Protein AF-A0A0A6ZSE2-F1 (afdb_monomer_lite)

Foldseek 3Di:
DDADPVRFDWDADPPPRDIDTPDDPALLRDPPLLVVLVVCVVVVHDLVRSCVVSVHDSVSSVVSVVVVVVVD

Organism: NCBI:txid754093

Structure (mmCIF, N/CA/C/O backbone):
data_AF-A0A0A6ZSE2-F1
#
_entry.id   AF-A0A0A6ZSE2-F1
#
loop_
_atom_site.group_PDB
_atom_site.id
_atom_site.type_symbol
_atom_site.label_atom_id
_atom_site.label_alt_id
_atom_site.label_comp_id
_atom_site.label_asym_id
_atom_site.label_entity_id
_atom_site.label_seq_id
_atom_site.pdbx_PDB_ins_code
_atom_site.Cartn_x
_atom_site.Cartn_y
_atom_site.Cartn_z
_atom_site.occupancy
_atom_site.B_iso_or_equiv
_atom_site.auth_seq_id
_atom_site.auth_comp_id
_atom_site.auth_asym_id
_atom_site.auth_atom_id
_atom_site.pdbx_PDB_model_num
ATOM 1 N N . MET A 1 1 ? 5.810 4.696 -24.808 1.00 60.53 1 MET A N 1
ATOM 2 C CA . MET A 1 1 ? 6.367 3.974 -23.644 1.00 60.53 1 MET A CA 1
ATOM 3 C C . MET A 1 1 ? 7.465 4.839 -23.055 1.00 60.53 1 MET A C 1
ATOM 5 O O . MET A 1 1 ? 8.370 5.197 -23.794 1.00 60.53 1 MET A O 1
ATOM 9 N N . VAL A 1 2 ? 7.346 5.264 -21.795 1.00 73.88 2 VAL A N 1
ATOM 10 C CA . VAL A 1 2 ? 8.371 6.104 -21.142 1.00 73.88 2 VAL A CA 1
ATOM 11 C C . VAL A 1 2 ? 9.073 5.258 -20.090 1.00 73.88 2 VAL A C 1
ATOM 13 O O . VAL A 1 2 ? 8.411 4.735 -19.193 1.00 73.88 2 VAL A O 1
ATOM 16 N N . LYS A 1 3 ? 10.396 5.122 -20.191 1.00 73.69 3 LYS A N 1
ATOM 17 C CA . LYS A 1 3 ? 11.204 4.417 -19.192 1.00 73.69 3 LYS A CA 1
ATOM 18 C C . LYS A 1 3 ? 11.559 5.354 -18.042 1.00 73.69 3 LYS A C 1
ATOM 20 O O . LYS A 1 3 ? 11.947 6.499 -18.249 1.00 73.69 3 LYS A O 1
ATOM 25 N N . ASN A 1 4 ? 11.410 4.874 -16.812 1.00 73.12 4 ASN A N 1
ATOM 26 C CA . ASN A 1 4 ? 11.940 5.551 -15.629 1.00 73.12 4 ASN A CA 1
ATOM 27 C C . ASN A 1 4 ? 13.483 5.442 -15.612 1.00 73.12 4 ASN A C 1
ATOM 29 O O . ASN A 1 4 ? 13.996 4.479 -16.177 1.00 73.12 4 ASN A O 1
ATOM 33 N N . PRO A 1 5 ? 14.239 6.291 -14.884 1.00 76.88 5 PRO A N 1
ATOM 34 C CA . PRO A 1 5 ? 15.696 6.137 -14.755 1.00 76.88 5 PRO A CA 1
ATOM 35 C C . PRO A 1 5 ? 16.148 4.767 -14.221 1.00 76.88 5 PRO A C 1
ATOM 37 O O . PRO A 1 5 ? 17.271 4.348 -14.451 1.00 76.88 5 PRO A O 1
ATOM 40 N N . LYS A 1 6 ? 15.251 4.036 -13.542 1.00 76.81 6 LYS A N 1
ATOM 41 C CA . LYS A 1 6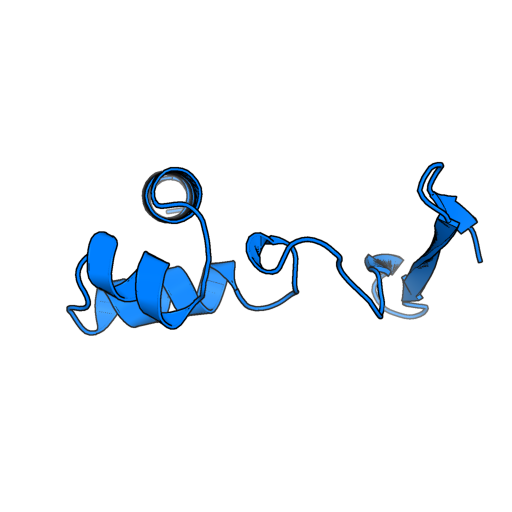 ? 15.456 2.644 -13.102 1.00 76.81 6 LYS A CA 1
ATOM 42 C C . LYS A 1 6 ? 15.140 1.582 -14.175 1.00 76.81 6 LYS A C 1
ATOM 44 O O . LYS A 1 6 ? 14.976 0.420 -13.837 1.00 76.81 6 LYS A O 1
ATOM 49 N N . GLY A 1 7 ? 14.937 1.969 -15.434 1.00 80.56 7 GLY A N 1
ATOM 50 C CA . GLY A 1 7 ? 14.662 1.061 -16.555 1.00 80.56 7 GLY A CA 1
ATOM 51 C C . GLY A 1 7 ? 13.228 0.525 -16.666 1.00 80.56 7 GLY A C 1
ATOM 52 O O . GLY A 1 7 ? 12.909 -0.105 -17.666 1.00 80.56 7 GLY A O 1
ATOM 53 N N . HIS A 1 8 ? 12.349 0.789 -15.692 1.00 82.69 8 HIS A N 1
ATOM 54 C CA . HIS A 1 8 ? 10.959 0.316 -15.728 1.00 82.69 8 HIS A CA 1
ATOM 55 C C . HIS A 1 8 ? 10.098 1.069 -16.745 1.00 82.69 8 HIS A C 1
ATOM 57 O O . HIS A 1 8 ? 10.064 2.307 -16.736 1.00 82.69 8 HIS A O 1
ATOM 63 N N . ASP A 1 9 ? 9.335 0.318 -17.538 1.00 86.19 9 ASP A N 1
ATOM 64 C CA . ASP A 1 9 ? 8.358 0.858 -18.477 1.00 86.19 9 ASP A CA 1
ATOM 65 C C . ASP A 1 9 ? 7.126 1.415 -17.757 1.00 86.19 9 ASP A C 1
ATOM 67 O O . ASP A 1 9 ? 6.548 0.793 -16.858 1.00 86.19 9 ASP A O 1
ATOM 71 N N . ARG A 1 10 ? 6.713 2.613 -18.176 1.00 87.81 10 ARG A N 1
ATOM 72 C CA . ARG A 1 10 ? 5.450 3.234 -17.783 1.00 87.81 10 ARG A CA 1
ATOM 73 C C . ARG A 1 10 ? 4.476 3.213 -18.953 1.00 87.81 10 ARG A C 1
ATOM 75 O O . ARG A 1 10 ? 4.797 3.645 -20.067 1.00 87.81 10 ARG A O 1
ATOM 82 N N . PHE A 1 11 ? 3.268 2.767 -18.653 1.00 88.88 11 PHE A N 1
ATOM 83 C CA . PHE A 1 11 ? 2.147 2.649 -19.569 1.00 88.88 11 PHE A CA 1
ATOM 84 C C . PHE A 1 11 ? 1.107 3.698 -19.214 1.00 88.88 11 PHE A C 1
ATOM 86 O O . PHE A 1 11 ? 0.922 4.015 -18.042 1.00 88.88 11 PHE A O 1
ATOM 93 N N . ARG A 1 12 ? 0.435 4.249 -20.223 1.00 91.12 12 ARG A N 1
ATOM 94 C CA . ARG A 1 12 ? -0.685 5.173 -20.044 1.00 91.12 12 ARG A CA 1
ATOM 95 C C . ARG A 1 12 ? -1.937 4.501 -20.583 1.00 91.12 12 ARG A C 1
ATOM 97 O O . ARG A 1 12 ? -1.940 4.080 -21.736 1.00 91.12 12 ARG A O 1
ATOM 104 N N . CYS A 1 13 ? -2.977 4.404 -19.764 1.00 90.31 13 CYS A N 1
ATOM 105 C CA . CYS A 1 13 ? -4.271 3.909 -20.216 1.00 90.31 13 CYS A CA 1
ATOM 106 C C . CYS A 1 13 ? -4.861 4.867 -21.263 1.00 90.31 13 CYS A C 1
ATOM 108 O O . CYS A 1 13 ? -4.779 6.090 -21.105 1.00 90.31 13 CYS A O 1
ATOM 110 N N . ARG A 1 14 ? -5.444 4.317 -22.334 1.00 93.50 14 ARG A N 1
ATOM 111 C CA . ARG A 1 14 ? -6.060 5.116 -23.399 1.00 93.50 14 ARG A CA 1
ATOM 112 C C . ARG A 1 14 ? -7.349 5.786 -22.926 1.00 93.50 14 ARG A C 1
ATOM 114 O O . ARG A 1 14 ? -7.533 6.954 -23.238 1.00 93.50 14 ARG A O 1
ATOM 121 N N . ASP A 1 15 ? -8.143 5.086 -22.121 1.00 94.75 15 ASP A N 1
ATOM 122 C CA . ASP A 1 15 ? -9.490 5.525 -21.740 1.00 94.75 15 ASP A CA 1
ATOM 123 C C . ASP A 1 15 ? -9.476 6.452 -20.521 1.00 94.75 15 ASP A C 1
ATOM 125 O O . ASP A 1 15 ? -10.095 7.508 -20.528 1.00 94.75 15 ASP A O 1
ATOM 129 N N . CYS A 1 16 ? -8.725 6.096 -19.472 1.00 91.25 16 CYS A N 1
ATOM 130 C CA . CYS A 1 16 ? -8.690 6.877 -18.228 1.00 91.25 16 CYS A CA 1
ATOM 131 C C . CYS A 1 16 ? -7.445 7.759 -18.081 1.00 91.25 16 CYS A C 1
ATOM 133 O O . CYS A 1 16 ? -7.281 8.432 -17.064 1.00 91.25 16 CYS A O 1
ATOM 135 N N . HIS A 1 17 ? -6.530 7.724 -19.056 1.00 89.62 17 HIS A N 1
ATOM 136 C CA . HIS A 1 17 ? -5.322 8.553 -19.103 1.00 89.62 17 HIS A CA 1
ATOM 137 C C . HIS A 1 17 ? -4.346 8.421 -17.916 1.00 89.62 17 HIS A C 1
ATOM 139 O O . HIS A 1 17 ? -3.340 9.139 -17.870 1.00 89.62 17 HIS A O 1
ATOM 145 N N . ARG A 1 18 ? -4.582 7.478 -16.994 1.00 89.62 18 ARG A N 1
ATOM 146 C CA . ARG A 1 18 ? -3.706 7.182 -15.851 1.00 89.62 18 ARG A CA 1
ATOM 147 C C . ARG 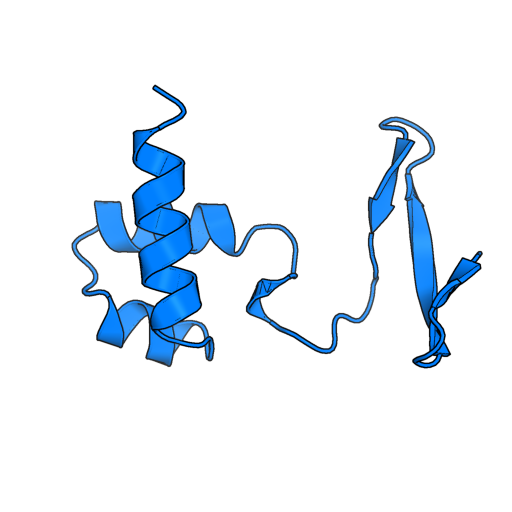A 1 18 ? -2.440 6.461 -16.295 1.00 89.62 18 ARG A C 1
ATOM 149 O O . ARG A 1 18 ? -2.464 5.646 -17.218 1.00 89.62 18 ARG A O 1
ATOM 156 N N . VAL A 1 19 ? -1.340 6.745 -15.601 1.00 89.31 19 VAL A N 1
ATOM 157 C CA . VAL A 1 19 ? -0.034 6.123 -15.837 1.00 89.31 19 VAL A CA 1
ATOM 158 C C . VAL A 1 19 ? 0.236 5.053 -14.783 1.00 89.31 19 VAL A C 1
ATOM 160 O O . VAL A 1 19 ? 0.073 5.306 -13.591 1.00 89.31 19 VAL A O 1
ATOM 163 N N . PHE A 1 20 ? 0.684 3.878 -15.213 1.00 88.25 20 PHE A N 1
ATOM 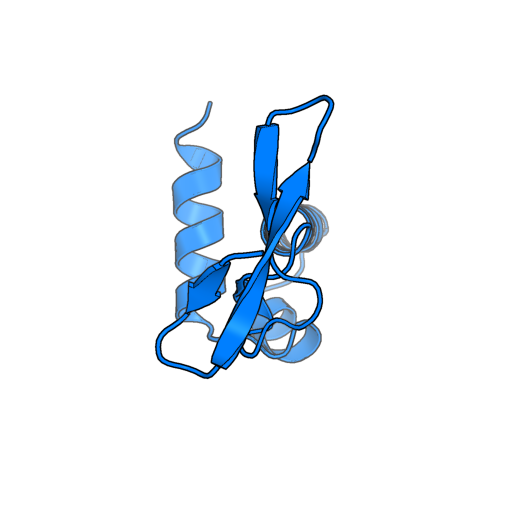164 C CA . PHE A 1 20 ? 0.992 2.739 -14.350 1.00 88.25 20 PHE A CA 1
ATOM 165 C C . PHE A 1 20 ? 2.232 1.982 -14.842 1.00 88.25 20 PHE A C 1
ATOM 167 O O . PHE A 1 20 ? 2.752 2.241 -15.928 1.00 88.25 20 PHE A O 1
ATOM 174 N N . GLN A 1 21 ? 2.738 1.069 -14.017 1.00 88.88 21 GLN A N 1
ATOM 175 C CA . GLN A 1 21 ? 3.815 0.139 -14.371 1.00 88.88 21 GLN A CA 1
ATOM 176 C C . GLN A 1 21 ? 3.243 -1.281 -14.378 1.00 88.88 21 GLN A C 1
ATOM 178 O O . GLN A 1 21 ? 2.368 -1.585 -13.575 1.00 88.88 21 GLN A O 1
ATOM 183 N N . LEU A 1 22 ? 3.724 -2.159 -15.261 1.00 85.69 22 LEU A N 1
ATOM 184 C CA . LEU A 1 22 ? 3.348 -3.581 -15.204 1.00 85.69 22 LEU A CA 1
ATOM 185 C C . LEU A 1 22 ? 4.139 -4.315 -14.116 1.00 85.69 22 LEU A C 1
ATOM 187 O O . LEU A 1 22 ? 3.601 -5.134 -13.380 1.00 85.69 22 LEU A O 1
ATOM 191 N N . THR A 1 23 ? 5.415 -3.964 -13.967 1.00 86.31 23 THR A N 1
ATOM 192 C CA . THR A 1 23 ? 6.328 -4.551 -12.985 1.00 86.31 23 THR A CA 1
ATOM 193 C C . THR A 1 23 ? 6.757 -3.483 -11.982 1.00 86.31 23 THR A C 1
ATOM 195 O O . THR A 1 23 ? 7.658 -2.688 -12.260 1.00 86.31 23 THR A O 1
ATOM 198 N N . TYR A 1 24 ? 6.115 -3.440 -10.818 1.00 86.88 24 TYR A N 1
ATOM 199 C CA . TYR A 1 24 ? 6.534 -2.564 -9.725 1.00 86.88 24 TYR A CA 1
ATOM 200 C C . TYR A 1 24 ? 7.647 -3.225 -8.909 1.00 86.88 24 TYR A C 1
ATOM 202 O O . TYR A 1 24 ? 7.478 -4.343 -8.437 1.00 86.88 24 TYR A O 1
ATOM 210 N N . THR A 1 25 ? 8.745 -2.507 -8.660 1.00 87.19 25 THR A N 1
ATOM 211 C CA . THR A 1 25 ? 9.790 -2.949 -7.712 1.00 87.19 25 THR A CA 1
ATOM 212 C C . THR A 1 25 ? 9.297 -2.945 -6.263 1.00 87.19 25 THR A C 1
ATOM 214 O O . THR A 1 25 ? 9.778 -3.704 -5.433 1.00 87.19 25 THR A O 1
ATOM 217 N N . TYR A 1 26 ? 8.374 -2.034 -5.941 1.00 88.06 26 TYR A N 1
ATOM 218 C CA . TYR A 1 26 ? 7.869 -1.830 -4.587 1.00 88.06 26 TYR A CA 1
ATOM 219 C C . TYR A 1 26 ? 6.413 -2.279 -4.512 1.00 88.06 26 TYR A C 1
ATOM 221 O O . TYR A 1 26 ? 5.547 -1.625 -5.096 1.00 88.06 26 TYR A O 1
ATOM 229 N N . GLU A 1 27 ? 6.152 -3.339 -3.746 1.00 89.31 27 GLU A N 1
ATOM 230 C CA . GLU A 1 27 ? 4.815 -3.917 -3.538 1.00 89.31 27 GLU A CA 1
ATOM 231 C C . GLU A 1 27 ? 3.787 -2.856 -3.134 1.00 89.31 27 GLU A C 1
ATOM 233 O O . GLU A 1 27 ? 2.749 -2.726 -3.765 1.00 89.31 27 GLU A O 1
ATOM 238 N N . ALA A 1 28 ? 4.147 -1.972 -2.199 1.00 90.69 28 ALA A N 1
ATOM 239 C CA . ALA A 1 28 ? 3.316 -0.861 -1.729 1.00 90.69 28 ALA A CA 1
ATOM 240 C C . ALA A 1 28 ? 2.789 0.101 -2.815 1.00 90.69 28 ALA A C 1
ATOM 242 O O . ALA A 1 28 ? 1.898 0.905 -2.537 1.00 90.69 28 ALA A O 1
ATOM 243 N N . ARG A 1 29 ? 3.381 0.102 -4.016 1.00 89.19 29 ARG A N 1
ATOM 244 C CA . ARG A 1 29 ? 2.982 0.974 -5.133 1.00 89.19 29 ARG A CA 1
ATOM 245 C C . ARG A 1 29 ? 2.099 0.275 -6.160 1.00 89.19 29 ARG A C 1
ATOM 247 O O . ARG A 1 29 ? 1.638 0.951 -7.081 1.00 89.19 29 ARG A O 1
ATOM 254 N N . LYS A 1 30 ? 1.888 -1.037 -6.028 1.00 90.69 30 LYS A N 1
ATOM 255 C CA . LYS A 1 30 ? 0.967 -1.760 -6.898 1.00 90.69 30 LYS A CA 1
ATOM 256 C C . LYS A 1 30 ? -0.454 -1.213 -6.715 1.00 90.69 30 LYS A C 1
ATOM 258 O O . LYS A 1 30 ? -0.821 -0.817 -5.603 1.00 90.69 30 LYS A O 1
ATOM 263 N N . PRO A 1 31 ? -1.245 -1.161 -7.797 1.00 90.00 31 PRO A N 1
ATOM 264 C CA . PRO A 1 31 ? -2.654 -0.797 -7.697 1.00 90.00 31 PRO A CA 1
ATOM 265 C C . PRO A 1 31 ? -3.382 -1.769 -6.756 1.00 90.00 31 PRO A C 1
ATOM 267 O O . PRO A 1 31 ? -3.054 -2.953 -6.731 1.00 90.00 31 PRO A O 1
ATOM 270 N N . GLY A 1 32 ? -4.339 -1.275 -5.969 1.00 91.50 32 GLY A N 1
ATOM 271 C CA . GLY A 1 32 ? -5.140 -2.095 -5.051 1.00 91.50 32 GLY A CA 1
ATOM 272 C C . GLY A 1 32 ? -4.542 -2.289 -3.652 1.00 91.50 32 GLY A C 1
ATOM 273 O O . GLY A 1 32 ? -5.258 -2.659 -2.728 1.00 91.50 32 GLY A O 1
ATOM 274 N N . ILE A 1 33 ? -3.244 -2.029 -3.443 1.00 94.69 33 ILE A N 1
ATOM 275 C CA . ILE A 1 33 ? -2.611 -2.277 -2.134 1.00 94.69 33 ILE A CA 1
ATOM 276 C C . ILE A 1 33 ? -3.115 -1.319 -1.053 1.00 94.69 33 ILE A C 1
ATOM 278 O O . ILE A 1 33 ? -3.189 -1.698 0.112 1.00 94.69 33 ILE A O 1
ATOM 282 N N . LYS A 1 34 ? -3.469 -0.077 -1.402 1.00 93.56 34 LYS A N 1
ATOM 283 C CA . LYS A 1 34 ? -3.985 0.878 -0.410 1.00 93.56 34 LYS A CA 1
ATOM 284 C C . LYS A 1 34 ? -5.374 0.478 0.068 1.00 93.56 34 LYS A C 1
ATOM 286 O O . LYS A 1 34 ? -5.631 0.517 1.267 1.00 93.56 34 LYS A O 1
ATOM 291 N N . GLU A 1 35 ? -6.213 0.076 -0.874 1.00 94.75 35 GLU A N 1
ATOM 292 C CA . GLU A 1 35 ? -7.576 -0.393 -0.661 1.00 94.75 35 GLU A CA 1
ATOM 293 C C . GLU A 1 35 ? -7.566 -1.681 0.176 1.00 94.75 35 GLU A C 1
ATOM 295 O O . GLU A 1 35 ? -8.287 -1.793 1.167 1.00 94.75 35 GLU A O 1
ATOM 300 N N . LEU A 1 36 ? -6.642 -2.597 -0.127 1.00 96.06 36 LEU A N 1
ATOM 301 C CA . LEU A 1 36 ? -6.454 -3.821 0.647 1.00 96.06 36 LEU A CA 1
ATOM 302 C C . LEU A 1 36 ? -5.968 -3.543 2.080 1.00 96.06 36 LEU A C 1
ATOM 304 O O . LEU A 1 36 ? -6.425 -4.187 3.018 1.00 96.06 36 LEU A O 1
ATOM 308 N N . ILE A 1 37 ? -5.082 -2.558 2.292 1.00 96.06 37 ILE A N 1
ATOM 309 C CA . ILE A 1 37 ? -4.680 -2.140 3.650 1.00 96.06 37 ILE A CA 1
ATOM 310 C C . ILE A 1 37 ? -5.898 -1.665 4.453 1.00 96.06 37 ILE A C 1
ATOM 312 O O . ILE A 1 37 ? -6.028 -2.025 5.625 1.00 96.06 37 ILE A O 1
ATOM 316 N N . THR A 1 38 ? -6.764 -0.847 3.847 1.00 94.94 38 THR A N 1
ATOM 317 C CA . THR A 1 38 ? -7.965 -0.333 4.519 1.00 94.94 38 THR A CA 1
ATOM 318 C C . THR A 1 38 ? -8.976 -1.435 4.807 1.00 94.94 38 THR A C 1
ATOM 320 O O . THR A 1 38 ? -9.512 -1.475 5.909 1.00 94.94 38 THR A O 1
ATOM 323 N N . GLU A 1 39 ? -9.176 -2.365 3.874 1.00 95.81 39 GLU A N 1
ATOM 324 C CA . GLU A 1 39 ? -10.065 -3.516 4.048 1.00 95.81 39 GLU A CA 1
ATOM 325 C C . GLU A 1 39 ? -9.570 -4.446 5.161 1.00 95.81 39 GLU A C 1
ATOM 327 O O . GLU A 1 39 ? -10.330 -4.813 6.053 1.00 95.81 39 GLU A O 1
ATOM 332 N N . MET A 1 40 ? -8.274 -4.771 5.175 1.00 97.00 40 MET A N 1
ATOM 333 C CA . MET A 1 40 ? -7.68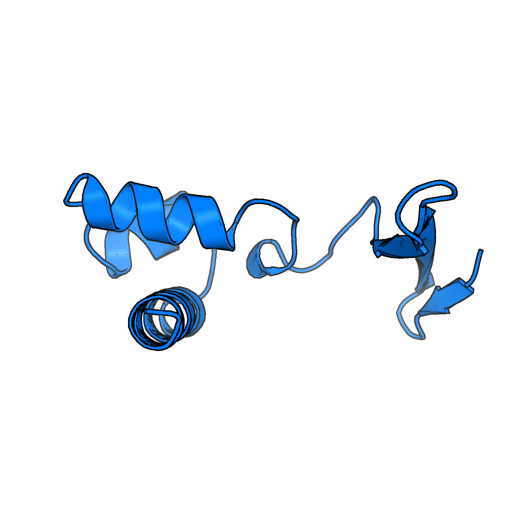6 -5.583 6.240 1.00 97.00 40 MET A CA 1
ATOM 334 C C . MET A 1 40 ? -7.867 -4.924 7.611 1.00 97.00 40 MET A C 1
ATOM 336 O O . MET A 1 40 ? -8.242 -5.600 8.566 1.00 97.00 40 MET A O 1
ATOM 340 N N . ALA A 1 41 ? -7.638 -3.612 7.712 1.00 93.88 41 ALA A N 1
ATOM 341 C CA . ALA A 1 41 ? -7.850 -2.883 8.960 1.00 93.88 41 ALA A CA 1
ATOM 342 C C . ALA A 1 41 ? -9.332 -2.850 9.374 1.00 93.88 41 ALA A C 1
ATOM 344 O O . ALA A 1 41 ? -9.627 -2.994 10.559 1.00 93.88 41 ALA A O 1
ATOM 345 N N . PHE A 1 42 ? -10.255 -2.705 8.417 1.00 93.19 42 PHE A N 1
ATOM 346 C CA . PHE A 1 42 ? -11.699 -2.777 8.663 1.00 93.19 42 PHE A CA 1
ATOM 347 C C . PHE A 1 42 ? -12.119 -4.160 9.184 1.00 93.19 42 PHE A C 1
ATOM 349 O O . PHE A 1 42 ? -12.905 -4.257 10.121 1.00 93.19 42 PHE A O 1
ATOM 356 N N . ASN A 1 43 ? -11.504 -5.222 8.661 1.00 96.06 43 ASN A N 1
ATOM 357 C CA . ASN A 1 43 ? -11.704 -6.605 9.100 1.00 96.06 43 ASN A CA 1
ATOM 358 C C . ASN A 1 43 ? -10.943 -6.960 10.398 1.00 96.06 43 ASN A C 1
ATOM 360 O O . ASN A 1 43 ? -10.817 -8.134 10.743 1.00 96.06 43 ASN A O 1
ATOM 364 N N . GLY A 1 44 ? -10.413 -5.969 11.122 1.00 94.62 44 GLY A N 1
ATOM 365 C CA . GLY A 1 44 ? -9.765 -6.155 12.422 1.00 94.62 44 GLY A CA 1
ATOM 366 C C . GLY A 1 44 ? -8.293 -6.580 12.372 1.00 94.62 44 GLY A C 1
ATOM 367 O O . GLY A 1 44 ? -7.709 -6.858 13.422 1.00 94.62 44 GLY A O 1
ATOM 368 N N . ALA A 1 45 ? -7.655 -6.611 11.197 1.00 96.75 45 ALA A N 1
ATOM 369 C CA . ALA A 1 45 ? -6.231 -6.917 11.103 1.00 96.75 45 ALA A CA 1
ATOM 370 C C . ALA A 1 45 ? -5.379 -5.788 11.707 1.00 96.75 45 ALA A C 1
ATOM 372 O O . ALA A 1 45 ? -5.548 -4.600 11.414 1.00 96.75 45 ALA A O 1
ATOM 373 N N . GLY A 1 46 ? -4.408 -6.162 12.541 1.00 96.44 46 GLY A N 1
ATOM 374 C CA . GLY A 1 46 ? -3.485 -5.210 13.150 1.00 96.44 46 GLY A CA 1
ATOM 375 C C . GLY A 1 46 ? -2.434 -4.690 12.164 1.00 96.44 46 GLY A C 1
ATOM 376 O O . GLY A 1 46 ? -1.978 -5.403 11.277 1.00 96.44 46 GLY A O 1
ATOM 377 N N . VAL A 1 47 ? -1.934 -3.469 12.390 1.00 97.12 47 VAL A N 1
ATOM 378 C CA . VAL A 1 47 ? -0.927 -2.803 11.531 1.00 97.12 47 VAL A CA 1
ATOM 379 C C . VAL A 1 47 ? 0.288 -3.687 11.211 1.00 97.12 47 VAL A C 1
ATOM 381 O O . VAL A 1 47 ? 0.768 -3.710 10.077 1.00 97.12 47 VAL A O 1
ATOM 384 N N . ARG A 1 48 ? 0.817 -4.400 12.216 1.00 97.31 48 ARG A N 1
ATOM 385 C CA . ARG A 1 48 ? 1.987 -5.280 12.049 1.00 97.31 48 ARG A CA 1
ATOM 386 C C . ARG A 1 48 ? 1.658 -6.530 11.238 1.00 97.31 48 ARG A C 1
ATOM 388 O O . ARG A 1 48 ? 2.525 -7.014 10.515 1.00 97.31 48 ARG A O 1
ATOM 395 N N . ASP A 1 49 ? 0.439 -7.037 11.376 1.00 97.50 49 ASP A N 1
ATOM 396 C CA . ASP A 1 49 ? -0.028 -8.208 10.646 1.00 97.50 49 ASP A CA 1
ATOM 397 C C . ASP A 1 49 ? -0.209 -7.877 9.163 1.00 97.50 49 ASP A C 1
ATOM 399 O O . ASP A 1 49 ? 0.439 -8.484 8.314 1.00 97.50 49 ASP A O 1
ATOM 403 N N . THR A 1 50 ? -0.923 -6.790 8.855 1.00 97.06 50 THR A N 1
ATOM 404 C CA . THR A 1 50 ? -1.065 -6.257 7.491 1.00 97.06 50 THR A CA 1
ATOM 405 C C . THR A 1 50 ? 0.289 -6.021 6.819 1.00 97.06 50 THR A C 1
ATOM 407 O O . THR A 1 50 ? 0.491 -6.403 5.667 1.00 97.06 50 THR A O 1
ATOM 410 N N . ALA A 1 51 ? 1.251 -5.428 7.536 1.00 97.25 51 ALA A N 1
ATOM 411 C CA . ALA A 1 51 ? 2.594 -5.192 7.007 1.00 97.25 51 ALA A CA 1
ATOM 412 C C . ALA A 1 51 ? 3.315 -6.501 6.635 1.00 97.25 51 ALA A C 1
ATOM 414 O O . ALA A 1 51 ? 3.956 -6.57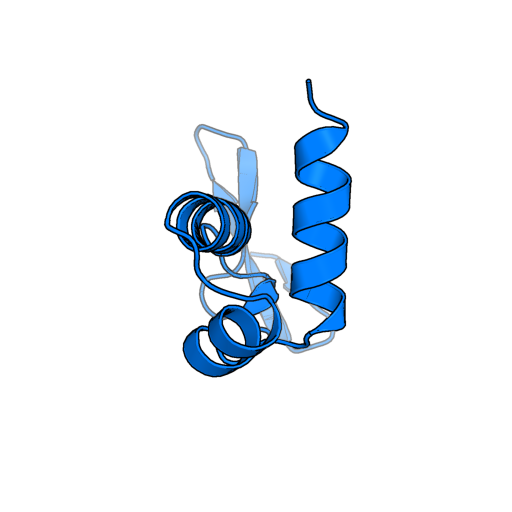2 5.584 1.00 97.25 51 ALA A O 1
ATOM 415 N N . ARG A 1 52 ? 3.188 -7.541 7.471 1.00 97.12 52 ARG A N 1
ATOM 416 C CA . ARG A 1 52 ? 3.788 -8.860 7.229 1.00 97.12 52 ARG A CA 1
ATOM 417 C C . ARG A 1 52 ? 3.114 -9.574 6.058 1.00 97.12 52 ARG A C 1
ATOM 419 O O . ARG A 1 52 ? 3.816 -10.037 5.161 1.00 97.12 52 ARG A O 1
ATOM 426 N N . THR A 1 53 ? 1.785 -9.612 6.046 1.00 96.38 53 THR A N 1
ATOM 427 C CA . THR A 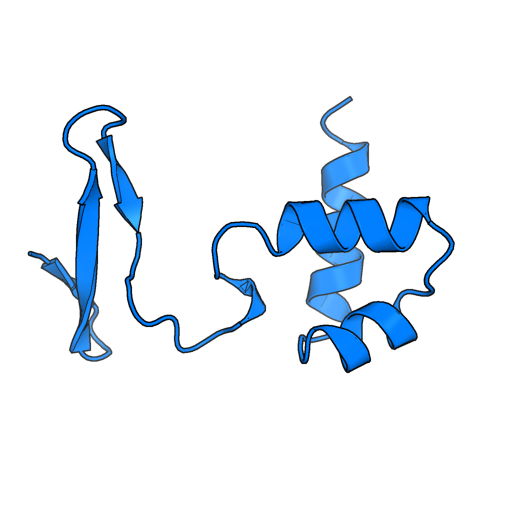1 53 ? 0.978 -10.278 5.013 1.00 96.38 53 THR A CA 1
ATOM 428 C C . THR A 1 53 ? 1.217 -9.666 3.635 1.00 96.38 53 THR A C 1
ATOM 430 O O . THR A 1 53 ? 1.451 -10.389 2.669 1.00 96.38 53 THR A O 1
ATOM 433 N N . LEU A 1 54 ? 1.258 -8.333 3.546 1.00 95.12 54 LEU A N 1
ATOM 434 C CA . LEU A 1 54 ? 1.474 -7.618 2.284 1.00 95.12 54 LEU A CA 1
ATOM 435 C C . LEU A 1 54 ? 2.955 -7.411 1.936 1.00 95.12 54 LEU A C 1
ATOM 437 O O . LEU A 1 54 ? 3.259 -6.871 0.874 1.00 95.12 54 LEU A O 1
ATOM 441 N N . LYS A 1 55 ? 3.885 -7.824 2.808 1.00 95.38 55 LYS A N 1
ATOM 442 C CA . LYS A 1 55 ? 5.339 -7.633 2.646 1.00 95.38 55 LYS A CA 1
ATOM 443 C C . LYS A 1 55 ? 5.721 -6.168 2.381 1.00 95.38 55 LYS A C 1
ATOM 445 O O . LYS A 1 55 ? 6.565 -5.863 1.538 1.00 95.38 55 LYS A O 1
ATOM 450 N N . ILE A 1 56 ? 5.098 -5.247 3.117 1.00 95.81 56 ILE A N 1
ATOM 451 C CA . ILE A 1 56 ? 5.337 -3.799 3.023 1.00 95.81 56 ILE A CA 1
ATOM 452 C C . ILE A 1 56 ? 5.815 -3.226 4.357 1.00 95.81 56 ILE A C 1
ATOM 454 O O . ILE A 1 56 ? 5.649 -3.819 5.419 1.00 95.81 56 ILE A O 1
ATOM 458 N N . GLY A 1 57 ? 6.406 -2.032 4.317 1.00 96.12 57 GLY A N 1
ATOM 459 C CA . GLY A 1 57 ? 6.849 -1.351 5.531 1.00 96.12 57 GLY A CA 1
ATOM 460 C C . GLY A 1 57 ? 5.680 -0.939 6.431 1.00 96.12 57 GLY A C 1
ATOM 461 O O . GLY A 1 57 ? 4.678 -0.403 5.958 1.00 96.12 57 GLY A O 1
ATOM 462 N N . ILE A 1 58 ? 5.846 -1.088 7.748 1.00 96.44 58 ILE A N 1
ATOM 463 C CA . ILE A 1 58 ? 4.856 -0.667 8.761 1.00 96.44 58 ILE A CA 1
ATOM 464 C C . ILE A 1 58 ? 4.468 0.811 8.593 1.00 96.44 58 ILE A C 1
ATOM 466 O O . ILE A 1 58 ? 3.294 1.167 8.661 1.00 96.44 58 ILE A O 1
ATOM 470 N N . ASN A 1 59 ? 5.440 1.675 8.288 1.00 96.81 59 ASN A N 1
ATOM 471 C CA . ASN A 1 59 ? 5.193 3.100 8.050 1.00 96.81 59 ASN A CA 1
ATOM 472 C C . ASN A 1 59 ? 4.268 3.356 6.852 1.00 96.81 59 ASN A C 1
ATOM 474 O O . ASN A 1 59 ? 3.523 4.336 6.853 1.00 96.81 59 ASN A O 1
ATOM 478 N N . THR A 1 60 ? 4.292 2.487 5.838 1.00 95.81 60 THR A N 1
ATOM 479 C CA . THR A 1 60 ? 3.369 2.560 4.701 1.00 95.81 60 THR A CA 1
ATOM 480 C C . THR A 1 60 ? 1.946 2.269 5.154 1.00 95.81 60 THR A C 1
ATOM 482 O O . THR A 1 60 ? 1.057 3.050 4.834 1.00 95.81 60 THR A O 1
ATOM 485 N N . VAL A 1 61 ? 1.741 1.211 5.946 1.00 96.38 61 VAL A N 1
ATOM 486 C CA . VAL A 1 61 ? 0.423 0.853 6.497 1.00 96.38 61 VAL A CA 1
ATOM 487 C C . VAL A 1 61 ? -0.137 2.003 7.334 1.00 96.38 61 VAL A C 1
ATOM 489 O O . VAL A 1 61 ? -1.230 2.489 7.060 1.00 96.38 61 VAL A O 1
ATOM 492 N N . ILE A 1 62 ? 0.648 2.515 8.289 1.00 96.12 62 ILE A N 1
ATOM 493 C CA . ILE A 1 62 ? 0.239 3.631 9.157 1.00 96.12 62 ILE A CA 1
ATOM 494 C C . ILE A 1 62 ? -0.126 4.870 8.331 1.00 96.12 62 ILE A C 1
ATOM 496 O O . ILE A 1 62 ? -1.140 5.511 8.598 1.00 96.12 62 ILE A O 1
ATOM 500 N N . ARG A 1 63 ? 0.686 5.226 7.327 1.00 95.75 63 ARG A N 1
ATOM 501 C CA . ARG A 1 63 ? 0.419 6.392 6.474 1.00 95.75 63 ARG A CA 1
ATOM 502 C C . ARG A 1 63 ? -0.864 6.217 5.666 1.00 95.75 63 ARG A C 1
ATOM 504 O O . ARG A 1 63 ? -1.643 7.161 5.591 1.00 95.75 63 ARG A O 1
ATOM 511 N N . THR A 1 64 ? -1.083 5.041 5.081 1.00 94.69 64 THR A N 1
ATOM 512 C CA . THR A 1 64 ? -2.310 4.745 4.332 1.00 94.69 64 THR A CA 1
ATOM 513 C C . THR A 1 64 ? -3.539 4.904 5.221 1.00 94.69 64 THR A C 1
ATOM 515 O O . THR A 1 64 ? -4.445 5.638 4.847 1.00 94.69 64 THR A O 1
ATOM 518 N N . LEU A 1 65 ? -3.523 4.325 6.426 1.00 94.25 65 LEU A N 1
ATOM 519 C CA . LEU A 1 65 ? -4.642 4.416 7.372 1.00 94.25 65 LEU A CA 1
ATOM 520 C C . LEU A 1 65 ? -4.876 5.841 7.906 1.00 94.25 65 LEU A C 1
ATOM 522 O O . LEU A 1 65 ? -6.007 6.233 8.172 1.00 94.25 65 LEU A O 1
ATOM 526 N N . LYS A 1 66 ? -3.822 6.651 8.062 1.00 93.81 66 LYS A N 1
ATOM 527 C CA . LYS A 1 66 ? -3.974 8.070 8.431 1.00 93.81 66 LYS A CA 1
ATOM 528 C C . LYS A 1 66 ? -4.595 8.904 7.311 1.00 93.81 66 LYS A C 1
ATOM 530 O O . LYS A 1 66 ? -5.343 9.831 7.600 1.00 93.81 66 LYS A O 1
ATOM 535 N N . ASN A 1 67 ? -4.265 8.591 6.059 1.00 90.44 67 ASN A N 1
ATOM 536 C CA . ASN A 1 67 ? -4.758 9.321 4.894 1.00 90.44 67 ASN A CA 1
ATOM 537 C C . ASN A 1 67 ? -6.178 8.893 4.499 1.00 90.44 67 ASN A C 1
ATOM 539 O O . ASN A 1 67 ? -6.936 9.726 4.012 1.00 90.44 67 ASN A O 1
ATOM 543 N N . SER A 1 68 ? -6.552 7.629 4.726 1.00 84.44 68 SER A N 1
ATOM 544 C CA . SER A 1 68 ? -7.914 7.152 4.456 1.00 84.44 68 SER A CA 1
ATOM 545 C C . SER A 1 68 ? -8.949 7.861 5.331 1.00 84.44 68 SER A C 1
ATOM 547 O O . SER A 1 68 ? -10.021 8.183 4.847 1.00 84.44 68 SER A O 1
ATOM 549 N N . ARG A 1 69 ? -8.592 8.204 6.576 1.00 74.75 69 ARG A N 1
ATOM 550 C CA . ARG A 1 69 ? -9.446 8.971 7.504 1.00 74.75 69 ARG A CA 1
ATOM 551 C C . ARG A 1 69 ? -9.582 10.463 7.173 1.00 74.75 69 ARG A C 1
ATOM 553 O O . ARG A 1 69 ? -10.385 11.131 7.799 1.00 74.75 69 ARG A O 1
ATOM 560 N N . GLN A 1 70 ? -8.755 11.002 6.273 1.00 66.12 70 GLN A N 1
ATOM 561 C CA . GLN A 1 70 ? -8.802 12.416 5.855 1.00 66.12 70 GLN A CA 1
ATOM 562 C C . GLN A 1 70 ? -9.590 12.624 4.558 1.00 66.12 70 GLN A C 1
ATOM 564 O O . GLN A 1 70 ? -9.719 13.753 4.104 1.00 66.12 70 GLN A O 1
ATOM 569 N N . SER A 1 71 ? -10.028 11.538 3.920 1.00 56.88 71 SER A N 1
ATOM 570 C CA . SER A 1 71 ? -10.795 11.589 2.670 1.00 56.88 71 SER A CA 1
ATOM 571 C C . SER A 1 71 ? -12.310 11.477 2.907 1.00 56.88 71 SER A C 1
ATOM 573 O O . SER A 1 71 ? -13.048 11.322 1.937 1.00 56.88 71 SER A O 1
ATOM 575 N N . GLU A 1 72 ? -12.737 11.544 4.174 1.00 47.66 72 GLU A N 1
ATOM 576 C CA . GLU A 1 72 ? -14.122 11.737 4.632 1.00 47.66 72 GLU A CA 1
ATOM 577 C C . GLU A 1 72 ? -14.357 13.203 5.005 1.00 47.66 72 GLU A C 1
ATOM 579 O O . GLU A 1 72 ? -13.438 13.805 5.614 1.00 47.66 72 GLU A O 1
#

InterPro domains:
  IPR003220 InsA N-terminal zinc ribbon domain [PF03811] (3-17)
  IPR024431 Insertion element IS1 protein InsA, helix-turn-helix domain [PF12759] (24-69)
  IPR051252 IS1 element transposase InsA [PTHR47923] (3-71)

Sequence (72 aa):
MVKNPKGHDRFRCRDCHRVFQLTYTYEARKPGIKELITEMAFNGAGVRDTARTLKIGINTVIRTLKNSRQSE

Radius of gyration: 14.36 Å; chains: 1; bounding box: 30×23×37 Å

pLDDT: mean 89.16, std 9.96, range [47.66, 97.5]

Secondary structure (DSSP, 8-state):
-EE-TTS-EEEE-TTT--EEESS-SSGGGSTTHHHHHHHHHHTT--HHHHHHHTT--HHHHHHHHHHHTT--